Protein AF-A0A960JBL3-F1 (afdb_monomer)

Mean predicted aligned error: 4.77 Å

Sequence (82 aa):
MTASIPDEKSAAVARALHECFDVSEWDDLEPLTRGESSALVYRAVVAGRPYLLRIIMREEDPTRHFRCMEAAAEAGIAPRVL

pLDDT: mean 87.81, std 10.93, range [42.16, 96.94]

Nearest PDB structures (foldseek):
  5nd9-assembly1_R  TM=3.340E-01  e=4.840E-01  Staphylococcus aureus subsp. aureus NCTC 8325
  2l3c-assembly1_A  TM=3.647E-01  e=2.141E+00  Rattus norvegicus
  6vvq-assembly4_D  TM=3.710E-01  e=3.303E+00  Homo sapiens
  2dix-assembly1_A  TM=2.122E-01  e=1.304E+00  Homo sapiens
  6wu9-assembly1_P  TM=2.519E-01  e=2.278E+00  Enterococcus faecalis OG1RF

Radius of gyration: 13.04 Å; Cα contacts (8 Å, |Δi|>4): 90; chains: 1; bounding box: 24×25×34 Å

Secondary structure (DSSP, 8-state):
-PPPPPHHHHHHHHHHHHHHHS-S--SEEEE----SSSSEEEEEEETTEEEEEEE-S--S-HHHHHHHHHHHHHTTSSPPP-

Foldseek 3Di:
DADDDDPVCLVVVQVCCCVVPVDRDFPGWAWDPDDPDPWTWIFTHHPNRTDIDTGDPDDPCVPVVVVVQCVCCVVVNHPDDD

Solvent-accessible surface area (backbone atoms only — not comparable to full-atom values): 5148 Å² total; per-residue (Å²): 130,84,54,78,75,56,77,96,45,43,66,62,54,44,48,49,40,32,76,70,67,75,37,86,73,64,81,42,57,43,68,53,91,79,71,98,56,84,47,51,40,28,45,32,24,49,94,89,40,83,46,77,49,75,46,78,76,76,68,98,53,60,66,60,53,50,52,52,48,45,55,33,20,76,69,69,78,40,73,81,78,125

Structure (mmCIF, N/CA/C/O backbone):
data_AF-A0A960JBL3-F1
#
_entry.id   AF-A0A960JBL3-F1
#
loop_
_atom_site.group_PDB
_atom_site.id
_atom_site.type_symbol
_atom_site.label_atom_id
_atom_site.label_alt_id
_atom_site.label_comp_id
_atom_site.label_asym_id
_atom_site.label_entity_id
_atom_site.label_seq_id
_atom_site.pdbx_PDB_ins_code
_atom_site.Cartn_x
_atom_site.Cartn_y
_atom_site.Cartn_z
_atom_site.occupancy
_atom_site.B_iso_or_equiv
_atom_site.auth_seq_id
_atom_site.auth_comp_id
_atom_site.auth_asym_id
_atom_site.auth_atom_id
_atom_site.pdbx_PDB_model_num
ATOM 1 N N . MET A 1 1 ? 7.273 -4.352 15.602 1.00 42.16 1 MET A N 1
ATOM 2 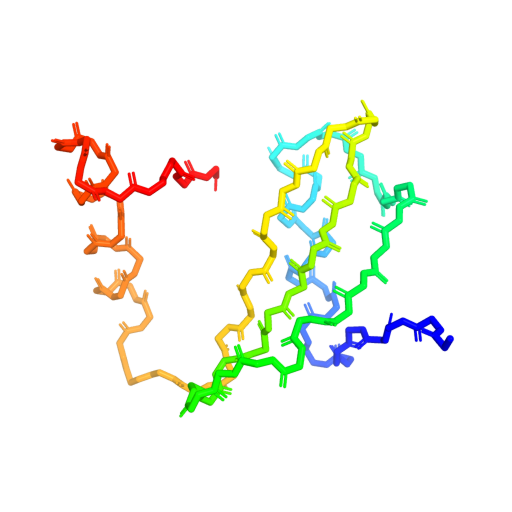C CA . MET A 1 1 ? 8.166 -3.469 14.823 1.00 42.16 1 MET A CA 1
ATOM 3 C C . MET A 1 1 ? 7.285 -2.814 13.781 1.00 42.16 1 MET A C 1
ATOM 5 O O . MET A 1 1 ? 6.734 -3.541 12.970 1.00 42.16 1 MET A O 1
ATOM 9 N N . THR A 1 2 ? 7.056 -1.507 13.865 1.00 51.66 2 THR A N 1
ATOM 10 C CA . THR A 1 2 ? 6.245 -0.771 1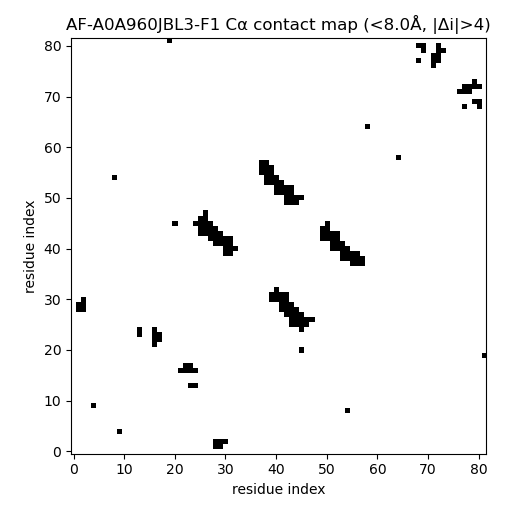2.884 1.00 51.66 2 THR A CA 1
ATOM 11 C C . THR A 1 2 ? 6.977 -0.812 11.544 1.00 51.66 2 THR A C 1
ATOM 13 O O . THR A 1 2 ? 8.154 -0.452 11.485 1.00 51.66 2 THR A O 1
ATOM 16 N N . ALA A 1 3 ? 6.345 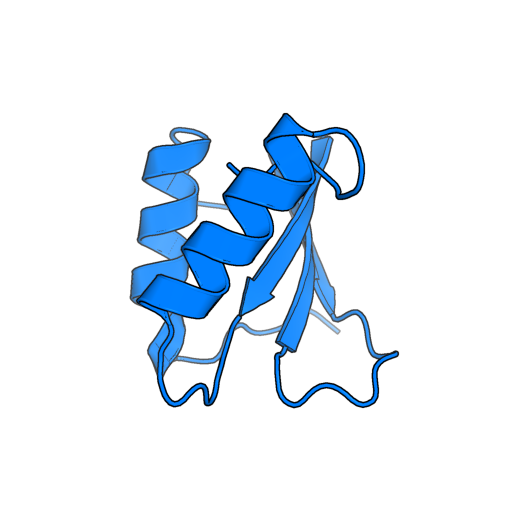-1.338 10.495 1.00 64.44 3 ALA A N 1
ATOM 17 C CA . ALA A 1 3 ? 6.961 -1.389 9.172 1.00 64.44 3 ALA A CA 1
ATOM 18 C C . ALA A 1 3 ? 7.149 0.039 8.649 1.00 64.44 3 ALA A C 1
ATOM 20 O O . ALA A 1 3 ? 6.200 0.817 8.661 1.00 64.44 3 ALA A O 1
ATOM 21 N N . SER A 1 4 ? 8.345 0.375 8.162 1.00 81.62 4 SER A N 1
ATOM 22 C CA . SER A 1 4 ? 8.571 1.656 7.487 1.00 81.62 4 SER A CA 1
ATOM 23 C C . SER A 1 4 ? 8.489 1.473 5.977 1.00 81.62 4 SER A C 1
ATOM 25 O O . SER A 1 4 ? 9.062 0.528 5.422 1.00 81.62 4 SER A O 1
ATOM 27 N N . ILE A 1 5 ? 7.792 2.391 5.315 1.00 89.06 5 ILE A N 1
ATOM 28 C CA . ILE A 1 5 ? 7.881 2.585 3.867 1.00 89.06 5 ILE A CA 1
ATOM 29 C C . ILE A 1 5 ? 9.225 3.271 3.560 1.00 89.06 5 ILE A C 1
ATOM 31 O O . ILE A 1 5 ? 9.631 4.137 4.336 1.00 89.06 5 ILE A O 1
ATOM 35 N N . PRO A 1 6 ? 9.944 2.902 2.481 1.00 89.56 6 PRO A N 1
ATOM 36 C CA . PRO A 1 6 ? 11.147 3.623 2.068 1.00 89.56 6 PRO A CA 1
ATOM 37 C C . PRO A 1 6 ? 10.848 5.079 1.695 1.00 89.56 6 PRO A C 1
ATOM 39 O O . PRO A 1 6 ? 9.915 5.333 0.932 1.00 89.56 6 PRO A O 1
ATOM 42 N N . ASP A 1 7 ? 11.693 6.013 2.141 1.00 89.94 7 ASP A N 1
ATOM 43 C CA . ASP A 1 7 ? 11.502 7.460 1.940 1.00 89.94 7 ASP A CA 1
ATOM 44 C C . ASP A 1 7 ? 11.293 7.850 0.470 1.00 89.94 7 ASP A C 1
ATOM 46 O O . ASP A 1 7 ? 10.416 8.651 0.148 1.00 89.94 7 ASP A O 1
ATOM 50 N N . GLU A 1 8 ? 12.036 7.220 -0.444 1.00 91.12 8 GLU A N 1
ATOM 51 C CA . GLU A 1 8 ? 11.920 7.439 -1.893 1.00 91.12 8 GLU A CA 1
ATOM 52 C C . GLU A 1 8 ? 10.549 7.050 -2.479 1.00 91.12 8 GLU A C 1
ATOM 54 O O . GLU A 1 8 ? 10.202 7.472 -3.584 1.00 91.12 8 GLU A O 1
ATOM 59 N N . LYS A 1 9 ? 9.752 6.255 -1.756 1.00 90.69 9 LYS A N 1
ATOM 60 C CA . LYS A 1 9 ? 8.409 5.819 -2.165 1.00 90.69 9 LYS A CA 1
ATOM 61 C C . LYS A 1 9 ? 7.296 6.457 -1.340 1.00 90.69 9 LYS A C 1
ATOM 63 O O . LYS A 1 9 ? 6.151 6.419 -1.786 1.00 90.69 9 LYS A O 1
ATOM 68 N N . SER A 1 10 ? 7.603 7.088 -0.206 1.00 90.75 10 SER A N 1
ATOM 69 C CA . SER A 1 10 ? 6.610 7.648 0.721 1.00 90.75 10 SER A CA 1
ATOM 70 C C . SER A 1 10 ? 5.614 8.596 0.046 1.00 90.75 10 SER A C 1
ATOM 72 O O . SER A 1 10 ? 4.413 8.471 0.266 1.00 90.75 10 SER A O 1
ATOM 74 N N . ALA A 1 11 ? 6.071 9.483 -0.846 1.00 92.56 11 ALA A N 1
ATOM 75 C CA . ALA A 1 11 ? 5.182 10.411 -1.555 1.00 92.56 11 ALA A CA 1
ATOM 76 C C . ALA A 1 11 ? 4.215 9.704 -2.526 1.00 92.56 11 ALA A C 1
ATOM 78 O O . ALA A 1 11 ? 3.035 10.042 -2.585 1.00 92.56 11 ALA A O 1
ATOM 79 N N . ALA A 1 12 ? 4.697 8.704 -3.271 1.00 92.19 12 ALA A N 1
ATOM 80 C CA . ALA A 1 12 ? 3.861 7.931 -4.192 1.00 92.19 12 ALA A CA 1
ATOM 81 C C . ALA A 1 12 ? 2.836 7.077 -3.434 1.00 92.19 12 ALA A C 1
ATOM 83 O O . ALA A 1 12 ? 1.683 6.973 -3.841 1.00 92.19 12 ALA A O 1
ATOM 84 N N . VAL A 1 13 ? 3.258 6.508 -2.307 1.00 92.81 13 VAL A N 1
ATOM 85 C CA . VAL A 1 13 ? 2.420 5.702 -1.422 1.00 92.81 13 VAL A CA 1
ATOM 86 C C . VAL A 1 13 ? 1.321 6.556 -0.772 1.00 92.81 13 VAL A C 1
ATOM 88 O O . VAL A 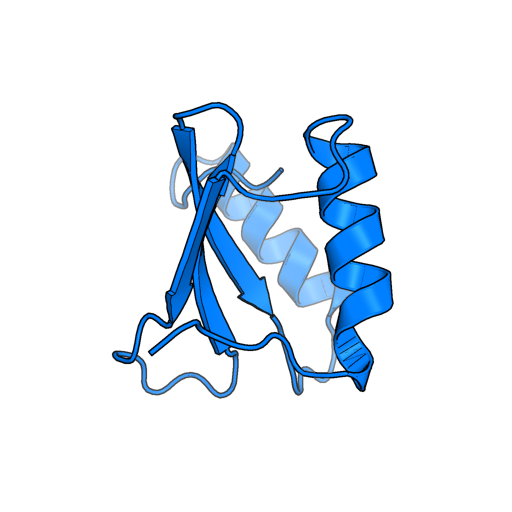1 13 ? 0.161 6.155 -0.791 1.00 92.81 13 VAL A O 1
ATOM 91 N N . ALA A 1 14 ? 1.649 7.757 -0.283 1.00 92.88 14 ALA A N 1
ATOM 92 C CA . ALA A 1 14 ? 0.663 8.701 0.251 1.00 92.88 14 ALA A CA 1
ATOM 93 C C . ALA A 1 14 ? -0.353 9.144 -0.815 1.00 92.88 14 ALA A C 1
ATOM 95 O O . ALA A 1 14 ? -1.554 9.188 -0.555 1.00 92.88 14 ALA A O 1
ATOM 96 N N . ARG A 1 15 ? 0.116 9.417 -2.040 1.00 94.38 15 ARG A N 1
ATOM 97 C CA . ARG A 1 15 ? -0.758 9.748 -3.171 1.00 94.38 15 ARG A CA 1
ATOM 98 C C . ARG A 1 15 ? -1.717 8.605 -3.505 1.00 94.38 15 ARG A C 1
ATOM 100 O O . ARG A 1 15 ? -2.907 8.856 -3.643 1.00 94.38 15 ARG A O 1
ATOM 107 N N . ALA A 1 16 ? -1.216 7.373 -3.600 1.00 92.94 16 ALA A N 1
ATOM 108 C CA . ALA A 1 16 ? -2.044 6.203 -3.887 1.00 92.94 16 ALA A CA 1
ATOM 109 C C . ALA A 1 16 ? -3.117 5.990 -2.810 1.00 92.94 16 ALA A C 1
ATOM 111 O O . ALA A 1 16 ? -4.260 5.683 -3.131 1.00 92.94 16 ALA A O 1
ATOM 112 N N . LEU A 1 17 ? -2.771 6.202 -1.538 1.00 94.25 17 LEU A N 1
ATOM 113 C CA . LEU A 1 17 ? -3.715 6.081 -0.432 1.00 94.25 17 LEU A CA 1
ATOM 114 C C . LEU A 1 17 ? -4.854 7.111 -0.533 1.00 94.25 17 LEU A C 1
ATOM 116 O O . LEU A 1 17 ? -6.022 6.748 -0.386 1.00 94.25 17 LEU A O 1
ATOM 120 N N . HIS A 1 18 ? -4.527 8.361 -0.867 1.00 95.06 18 HIS A N 1
ATOM 121 C CA . HIS A 1 18 ? -5.531 9.399 -1.087 1.00 95.06 18 HIS A CA 1
ATOM 122 C C . HIS A 1 18 ? -6.390 9.115 -2.328 1.00 95.06 18 HIS A C 1
ATOM 124 O O . HIS A 1 18 ? -7.611 9.162 -2.246 1.00 95.06 18 HIS A O 1
ATOM 130 N N . GLU A 1 19 ? -5.787 8.755 -3.462 1.00 95.50 19 GLU A N 1
ATOM 131 C CA . GLU A 1 19 ? -6.531 8.491 -4.703 1.00 95.50 19 GLU A CA 1
ATOM 132 C C . GLU A 1 19 ? -7.437 7.248 -4.603 1.00 95.50 19 GLU A C 1
ATOM 134 O O . GLU A 1 19 ? -8.541 7.256 -5.145 1.00 95.50 19 GLU A O 1
ATOM 139 N N . CYS A 1 20 ? -7.011 6.195 -3.894 1.00 94.94 20 CYS A N 1
ATOM 140 C CA . CYS A 1 20 ? -7.772 4.944 -3.782 1.00 94.94 20 CYS A CA 1
ATOM 141 C C . CYS A 1 20 ? -8.841 4.970 -2.681 1.00 94.94 20 CYS A C 1
ATOM 143 O O . CYS A 1 20 ? -9.859 4.283 -2.797 1.00 94.94 20 CYS A O 1
ATOM 145 N N . PHE A 1 21 ? -8.595 5.699 -1.588 1.00 95.00 21 PHE A N 1
ATOM 146 C CA . PHE A 1 21 ? -9.400 5.592 -0.367 1.00 95.00 21 PHE A CA 1
ATOM 147 C C . PHE A 1 21 ? -9.816 6.935 0.245 1.00 95.00 21 PHE A C 1
ATOM 149 O O . PHE A 1 21 ? -10.566 6.920 1.216 1.00 95.00 21 PHE A O 1
ATOM 156 N N . ASP A 1 22 ? -9.354 8.068 -0.295 1.00 95.75 22 ASP A N 1
ATOM 157 C CA . ASP A 1 22 ? -9.567 9.420 0.247 1.00 95.75 22 ASP A CA 1
ATOM 158 C C . ASP A 1 22 ? -9.076 9.589 1.700 1.00 95.75 22 ASP A C 1
ATOM 160 O O . ASP A 1 22 ? -9.646 10.324 2.504 1.00 95.75 22 ASP A O 1
ATOM 164 N N . VAL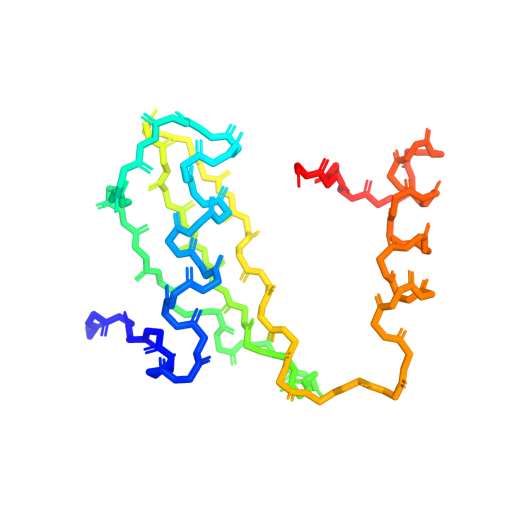 A 1 23 ? -7.987 8.896 2.056 1.00 92.31 23 VAL A N 1
ATOM 165 C CA . VAL A 1 23 ? -7.349 8.997 3.380 1.00 92.31 23 VAL A CA 1
ATOM 166 C C . VAL A 1 23 ? -5.852 9.272 3.265 1.00 92.31 23 VAL A C 1
ATOM 168 O O . VAL A 1 23 ? -5.238 9.053 2.222 1.00 92.31 23 VAL A O 1
ATOM 171 N N . SER A 1 24 ? -5.252 9.751 4.355 1.00 85.94 24 SER A N 1
ATOM 172 C CA . SER A 1 24 ? -3.814 10.036 4.449 1.00 85.94 24 SER A CA 1
ATOM 173 C C . SER A 1 24 ? -3.032 9.028 5.294 1.00 85.94 24 SER A C 1
ATOM 175 O O . SER A 1 24 ? -1.804 9.066 5.280 1.00 85.94 24 SER A O 1
ATOM 177 N N . GLU A 1 25 ? -3.714 8.134 6.021 1.00 88.00 25 GLU A N 1
ATOM 178 C CA . GLU A 1 25 ? -3.099 7.174 6.948 1.00 88.00 25 GLU A CA 1
ATOM 179 C C . GLU A 1 25 ? -3.780 5.792 6.903 1.00 88.00 25 GLU A C 1
ATOM 181 O O . GLU A 1 25 ? -4.934 5.656 6.494 1.00 88.00 25 GLU A O 1
ATOM 186 N N . TRP A 1 26 ? -3.038 4.762 7.316 1.00 92.75 26 TRP A N 1
ATOM 187 C CA . TRP A 1 26 ? -3.500 3.382 7.516 1.00 92.75 26 TRP A CA 1
ATOM 188 C C . TRP A 1 26 ? -3.828 3.153 8.988 1.00 92.75 26 TRP A C 1
ATOM 190 O O . TRP A 1 26 ? -3.169 3.713 9.862 1.00 92.75 26 TRP A O 1
ATOM 200 N N . ASP A 1 27 ? -4.749 2.235 9.259 1.00 93.50 27 ASP A N 1
ATOM 201 C CA . ASP A 1 27 ? -5.000 1.751 10.618 1.00 93.50 27 ASP A CA 1
ATOM 202 C C . ASP A 1 27 ? -3.865 0.832 11.102 1.00 93.50 27 ASP A C 1
ATOM 204 O O . ASP A 1 27 ? -3.529 0.810 12.284 1.00 93.50 27 ASP A O 1
ATOM 208 N N . ASP A 1 28 ? -3.291 0.048 10.185 1.00 93.56 28 ASP A N 1
ATOM 209 C CA . ASP A 1 28 ? -2.218 -0.910 10.456 1.00 93.56 28 ASP A CA 1
ATOM 210 C C . ASP A 1 28 ? -1.383 -1.159 9.191 1.00 93.56 28 ASP A C 1
ATOM 212 O O . ASP A 1 28 ? -1.905 -1.133 8.071 1.00 93.56 28 ASP A O 1
ATOM 216 N N . LEU A 1 29 ? -0.085 -1.406 9.364 1.00 92.44 29 LEU A N 1
ATOM 217 C CA . LEU A 1 29 ? 0.845 -1.677 8.272 1.00 92.44 29 LEU A CA 1
ATOM 218 C C . LEU A 1 29 ? 1.932 -2.655 8.723 1.00 92.44 29 LEU A C 1
ATOM 220 O O . LEU A 1 29 ? 2.815 -2.323 9.519 1.00 92.44 29 LEU A O 1
ATOM 224 N N . GLU A 1 30 ? 1.913 -3.849 8.141 1.00 92.00 30 GLU A N 1
ATOM 225 C CA . GLU A 1 30 ? 2.812 -4.945 8.492 1.00 92.00 30 GLU A CA 1
ATOM 226 C C . GLU A 1 30 ? 3.582 -5.429 7.258 1.00 92.00 30 GLU A C 1
ATOM 228 O O . GLU A 1 30 ? 2.976 -5.678 6.212 1.00 92.00 30 GLU A O 1
ATOM 233 N N . PRO A 1 31 ? 4.913 -5.606 7.337 1.00 89.75 31 PRO A N 1
ATOM 234 C CA . PRO A 1 31 ? 5.676 -6.114 6.211 1.00 89.75 31 PRO A CA 1
ATOM 235 C C . PRO A 1 31 ? 5.426 -7.617 6.062 1.00 89.75 31 PRO A C 1
ATOM 237 O O . PRO A 1 31 ? 5.543 -8.386 7.020 1.00 89.75 31 PRO A O 1
ATOM 240 N N . LEU A 1 32 ? 5.143 -8.061 4.842 1.00 88.19 32 LEU A N 1
ATOM 241 C CA . LEU A 1 32 ? 5.053 -9.479 4.523 1.00 88.19 32 LEU A CA 1
ATOM 242 C C . LEU A 1 32 ? 6.442 -9.977 4.126 1.00 88.19 32 LEU A C 1
ATOM 244 O O . LEU A 1 32 ? 6.888 -9.830 2.994 1.00 88.19 32 LEU A O 1
ATOM 248 N N . THR A 1 33 ? 7.140 -10.581 5.086 1.00 69.75 33 THR A N 1
ATOM 249 C CA . THR A 1 33 ? 8.541 -11.026 4.966 1.00 69.75 33 THR A CA 1
ATOM 250 C C . THR A 1 33 ? 8.734 -12.332 4.184 1.00 69.75 33 THR A C 1
ATOM 252 O O . THR A 1 33 ? 9.799 -12.941 4.256 1.00 69.75 33 THR A O 1
ATOM 255 N N . ARG A 1 34 ? 7.733 -12.788 3.421 1.00 62.56 34 ARG A N 1
ATOM 256 C CA . ARG A 1 34 ? 7.834 -14.000 2.593 1.00 62.56 34 ARG A CA 1
ATOM 257 C C . ARG A 1 34 ? 7.659 -13.669 1.115 1.00 62.56 34 ARG A C 1
ATOM 259 O O . ARG A 1 34 ? 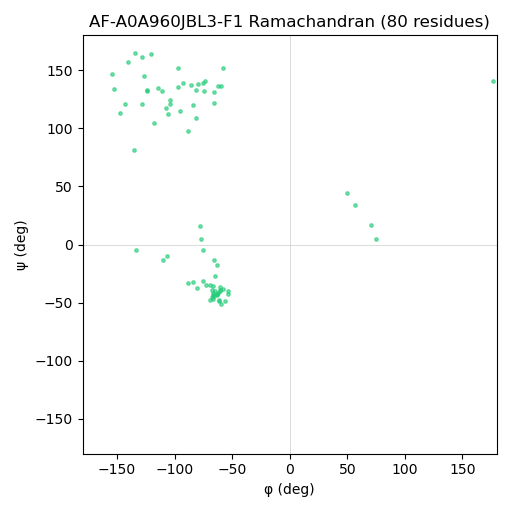6.540 -13.477 0.650 1.00 62.56 34 ARG A O 1
ATOM 266 N N . GLY A 1 35 ? 8.766 -13.667 0.378 1.00 60.12 35 GLY A N 1
ATOM 267 C CA . GLY A 1 35 ? 8.775 -13.630 -1.081 1.00 60.12 35 GLY A CA 1
ATOM 268 C C . GLY A 1 35 ? 10.193 -13.543 -1.646 1.00 60.12 35 GLY A C 1
ATOM 269 O O . GLY A 1 35 ? 11.015 -12.802 -1.128 1.00 60.12 35 GLY A O 1
ATOM 270 N N . GLU A 1 36 ? 10.455 -14.258 -2.741 1.00 62.34 36 GLU A N 1
ATOM 271 C CA . GLU A 1 36 ? 11.691 -14.163 -3.551 1.00 62.34 36 GLU A CA 1
ATOM 272 C C . GLU A 1 36 ? 11.700 -12.918 -4.470 1.00 62.34 36 GLU A C 1
ATOM 274 O O . GLU A 1 36 ? 12.562 -12.738 -5.324 1.00 62.34 36 GLU A O 1
ATOM 279 N N . SER A 1 37 ? 10.683 -12.063 -4.348 1.00 63.25 37 SER A N 1
ATOM 280 C CA . SER A 1 37 ? 10.478 -10.890 -5.193 1.00 63.25 37 SER A CA 1
ATOM 281 C C . SER A 1 37 ? 11.260 -9.696 -4.643 1.00 63.25 37 SER A C 1
ATOM 283 O O . SER A 1 37 ? 11.200 -9.407 -3.454 1.00 63.25 37 SER A O 1
ATOM 285 N N . SER A 1 38 ? 11.915 -8.937 -5.525 1.00 70.06 38 SER A N 1
ATOM 286 C CA . SER A 1 38 ? 12.590 -7.669 -5.194 1.00 70.06 38 SER A CA 1
ATOM 287 C C . SER A 1 38 ? 11.631 -6.548 -4.758 1.00 70.06 38 SER A C 1
ATOM 289 O O . SER A 1 38 ? 12.070 -5.516 -4.250 1.00 70.06 38 SER A O 1
ATOM 291 N N . ALA A 1 39 ? 10.326 -6.725 -4.983 1.00 79.44 39 ALA A N 1
ATOM 292 C CA . ALA A 1 39 ? 9.284 -5.821 -4.506 1.00 79.44 39 ALA A CA 1
ATOM 293 C C . ALA A 1 39 ? 9.022 -5.990 -3.002 1.00 79.44 39 ALA A C 1
ATOM 295 O O . ALA A 1 39 ? 8.916 -7.113 -2.508 1.00 79.44 39 ALA A O 1
ATOM 296 N N . LEU A 1 40 ? 8.825 -4.871 -2.307 1.00 88.50 40 LEU A N 1
ATOM 297 C CA . LEU A 1 40 ? 8.380 -4.865 -0.916 1.00 88.50 40 LEU A CA 1
ATOM 298 C C . LEU A 1 40 ? 6.865 -5.058 -0.883 1.00 88.50 40 LEU A C 1
ATOM 300 O O . LEU A 1 40 ? 6.139 -4.403 -1.633 1.00 88.50 40 LEU A O 1
ATOM 304 N N . VAL A 1 41 ? 6.382 -5.953 -0.026 1.00 90.50 41 VAL A N 1
ATOM 305 C CA . VAL A 1 41 ? 4.950 -6.223 0.120 1.00 90.50 41 VAL A CA 1
ATOM 306 C C . VAL A 1 41 ? 4.554 -6.021 1.571 1.00 90.50 41 VAL A C 1
ATOM 308 O O . VAL A 1 41 ? 5.219 -6.520 2.477 1.00 90.50 41 VAL A O 1
ATOM 311 N N . TYR A 1 42 ? 3.456 -5.307 1.780 1.00 92.25 42 TYR A N 1
ATOM 312 C CA . TYR A 1 42 ? 2.891 -5.035 3.091 1.00 92.25 42 TYR A CA 1
ATOM 313 C C . TYR A 1 42 ? 1.424 -5.448 3.115 1.00 92.25 42 TYR A C 1
ATOM 315 O O . TYR A 1 42 ? 0.704 -5.289 2.127 1.00 92.25 42 TYR A O 1
ATOM 323 N N . ARG A 1 43 ? 0.971 -5.944 4.262 1.00 94.12 43 ARG A N 1
ATOM 324 C CA . ARG A 1 43 ? -0.444 -5.972 4.609 1.00 94.12 43 ARG A CA 1
ATOM 325 C C . ARG A 1 43 ? -0.781 -4.608 5.201 1.00 94.12 43 ARG A C 1
ATOM 327 O O . ARG A 1 43 ? -0.188 -4.222 6.201 1.00 94.12 43 ARG A O 1
ATOM 334 N N . ALA A 1 44 ? -1.708 -3.895 4.576 1.00 94.19 44 ALA A N 1
ATOM 335 C CA . ALA A 1 44 ? -2.187 -2.596 5.031 1.00 94.19 44 ALA A CA 1
ATOM 336 C C . ALA A 1 44 ? -3.658 -2.711 5.433 1.00 94.19 44 ALA A C 1
ATOM 338 O O . ALA A 1 44 ? -4.441 -3.316 4.704 1.00 94.19 44 ALA A O 1
ATOM 339 N N . VAL A 1 45 ? -4.053 -2.144 6.566 1.00 95.81 45 VAL A N 1
ATOM 340 C CA . VAL A 1 45 ? -5.463 -2.000 6.939 1.00 95.81 45 VAL A CA 1
ATOM 341 C C . VAL A 1 45 ? -5.866 -0.551 6.713 1.00 95.81 45 VAL A C 1
ATOM 343 O O . VAL A 1 45 ? -5.222 0.356 7.231 1.00 95.81 45 VAL A O 1
ATOM 346 N N . VAL A 1 46 ? -6.912 -0.340 5.916 1.00 94.75 46 VAL A N 1
ATOM 347 C CA . VAL A 1 46 ? -7.451 0.986 5.601 1.00 94.75 46 VAL A CA 1
ATOM 348 C C . VAL A 1 46 ? -8.951 0.976 5.863 1.00 94.75 46 VAL A C 1
ATOM 350 O O . VAL A 1 46 ? -9.677 0.162 5.281 1.00 94.75 46 VAL A O 1
ATOM 353 N N . ALA A 1 47 ? -9.412 1.856 6.751 1.00 92.56 47 ALA A N 1
ATOM 354 C CA . ALA A 1 47 ? -10.801 1.926 7.205 1.00 92.56 47 ALA A CA 1
ATOM 355 C C . ALA A 1 47 ? -11.349 0.550 7.654 1.00 92.56 47 ALA A C 1
ATOM 357 O O . ALA A 1 47 ? -12.447 0.128 7.273 1.00 92.56 47 ALA A O 1
ATOM 358 N N . GLY A 1 48 ? -10.544 -0.191 8.420 1.00 94.12 48 GLY A N 1
ATOM 359 C CA . GLY A 1 48 ? -10.859 -1.516 8.956 1.00 94.12 48 GLY A CA 1
ATOM 360 C C . GLY A 1 48 ? -10.810 -2.663 7.940 1.00 94.12 48 GLY A C 1
ATOM 361 O O . GLY A 1 48 ? -11.150 -3.796 8.290 1.00 94.12 48 GLY A O 1
ATOM 362 N N . ARG A 1 49 ? -10.402 -2.412 6.688 1.00 95.19 49 ARG A N 1
ATOM 363 C CA . ARG A 1 49 ? -10.334 -3.428 5.624 1.00 95.19 49 ARG A CA 1
ATOM 364 C C . ARG A 1 49 ? -8.885 -3.748 5.249 1.00 95.19 49 ARG A C 1
ATOM 366 O O . ARG A 1 49 ? -8.112 -2.819 5.033 1.00 95.19 49 ARG A O 1
ATOM 373 N N . PRO A 1 50 ? -8.496 -5.033 5.157 1.00 95.69 50 PRO A N 1
ATOM 374 C CA . PRO A 1 50 ? -7.142 -5.411 4.775 1.00 95.69 50 PRO A CA 1
ATOM 375 C C . PRO A 1 50 ? -6.934 -5.344 3.255 1.00 95.69 50 PRO A C 1
ATOM 377 O O . PRO A 1 50 ? -7.756 -5.830 2.479 1.00 95.69 50 PRO A O 1
ATOM 380 N N . TYR A 1 51 ? -5.780 -4.824 2.855 1.00 95.69 51 TYR A N 1
ATOM 381 C CA . TYR A 1 51 ? -5.278 -4.721 1.490 1.00 95.69 51 TYR A CA 1
ATOM 382 C C . TYR A 1 51 ? -3.814 -5.165 1.429 1.00 95.69 51 TYR A C 1
ATOM 384 O O . TYR A 1 51 ? -3.122 -5.262 2.447 1.00 95.69 51 TYR A O 1
ATOM 392 N N . LEU A 1 52 ? -3.332 -5.421 0.214 1.00 93.31 52 LEU A N 1
ATOM 393 C CA . LEU A 1 52 ? -1.914 -5.622 -0.056 1.00 93.31 52 LEU A CA 1
ATOM 394 C C . LEU A 1 52 ? -1.344 -4.373 -0.719 1.00 93.31 52 LEU A C 1
ATOM 396 O O . LEU A 1 52 ? -1.777 -3.995 -1.804 1.00 93.31 52 LEU A O 1
ATOM 400 N N . LEU A 1 53 ? -0.338 -3.774 -0.089 1.00 93.19 53 LEU A N 1
ATOM 401 C CA . LEU A 1 53 ? 0.478 -2.733 -0.697 1.00 93.19 53 LEU A CA 1
ATOM 402 C C . LEU A 1 53 ? 1.730 -3.383 -1.286 1.00 93.19 53 LEU A C 1
ATOM 404 O O . LEU A 1 53 ? 2.566 -3.916 -0.555 1.00 93.19 53 LEU A O 1
ATOM 408 N N . ARG A 1 54 ? 1.867 -3.330 -2.612 1.00 91.06 54 ARG A N 1
ATOM 409 C CA . ARG A 1 54 ? 3.050 -3.805 -3.335 1.00 91.06 54 ARG A CA 1
ATOM 410 C C . ARG A 1 54 ? 3.847 -2.610 -3.846 1.00 91.06 54 ARG A C 1
ATOM 412 O O . ARG A 1 54 ? 3.372 -1.860 -4.690 1.00 91.06 54 ARG A O 1
ATOM 419 N N . ILE A 1 55 ? 5.079 -2.467 -3.369 1.00 89.69 55 ILE A N 1
ATOM 420 C CA . ILE A 1 55 ? 6.010 -1.421 -3.790 1.00 89.69 55 ILE A CA 1
ATOM 421 C C . ILE A 1 55 ? 7.076 -2.038 -4.684 1.00 89.69 55 ILE A C 1
ATOM 423 O O . ILE A 1 55 ? 7.931 -2.812 -4.247 1.00 89.69 55 ILE A O 1
ATOM 427 N N . ILE A 1 56 ? 7.035 -1.661 -5.955 1.00 86.38 56 ILE A N 1
ATOM 428 C CA . ILE A 1 56 ? 8.020 -2.076 -6.946 1.00 86.38 56 ILE A CA 1
ATOM 429 C C . ILE A 1 56 ? 9.253 -1.172 -6.811 1.00 86.38 56 ILE A C 1
ATOM 431 O O . ILE A 1 56 ? 9.217 0.020 -7.130 1.00 86.38 56 ILE A O 1
ATOM 435 N N . MET A 1 57 ? 10.348 -1.744 -6.304 1.00 82.56 57 MET A N 1
ATOM 436 C CA . MET A 1 57 ? 11.616 -1.026 -6.123 1.00 82.56 57 MET A CA 1
ATOM 437 C C . MET A 1 57 ? 12.412 -0.940 -7.428 1.00 82.56 57 MET A C 1
ATOM 439 O O . MET A 1 57 ? 13.028 0.084 -7.707 1.00 82.56 57 MET A O 1
ATOM 443 N N . ARG A 1 58 ? 12.387 -2.005 -8.240 1.00 77.56 58 ARG A N 1
ATOM 444 C CA . ARG A 1 58 ? 13.065 -2.090 -9.540 1.00 77.56 58 ARG A CA 1
ATOM 445 C C . ARG A 1 58 ? 12.200 -2.885 -10.513 1.00 77.56 58 ARG A C 1
ATOM 447 O O . ARG A 1 58 ? 11.881 -4.034 -10.227 1.00 77.56 58 ARG A O 1
ATOM 454 N N . GLU A 1 59 ? 11.831 -2.264 -11.625 1.00 74.75 59 GLU A N 1
ATOM 455 C CA . GLU A 1 59 ? 11.130 -2.876 -12.758 1.00 74.75 59 GLU A CA 1
ATOM 456 C C . GLU A 1 59 ? 11.501 -2.081 -14.011 1.00 74.75 59 GLU A C 1
ATOM 458 O O . GLU A 1 59 ? 11.516 -0.849 -13.967 1.00 74.75 59 GLU A O 1
ATOM 463 N N . GLU A 1 60 ? 11.844 -2.777 -15.092 1.00 74.25 60 GLU A N 1
ATOM 464 C CA . GLU A 1 60 ? 12.311 -2.142 -16.332 1.00 74.25 60 GLU A CA 1
ATOM 465 C C . GLU A 1 60 ? 11.147 -1.504 -17.102 1.00 74.25 60 GLU A C 1
ATOM 467 O O . GLU A 1 60 ? 11.321 -0.466 -17.738 1.00 74.25 60 GLU A O 1
ATOM 472 N N . ASP A 1 61 ? 9.947 -2.084 -16.994 1.00 86.44 61 ASP A N 1
ATOM 473 C CA . ASP A 1 61 ? 8.723 -1.561 -17.607 1.00 86.44 61 ASP A CA 1
ATOM 474 C C . ASP A 1 61 ? 7.537 -1.593 -16.620 1.00 86.44 61 ASP A C 1
ATOM 476 O O . ASP A 1 61 ? 6.703 -2.510 -16.642 1.00 86.44 61 ASP A O 1
ATOM 480 N N . PRO A 1 62 ? 7.433 -0.588 -15.727 1.00 82.38 62 PRO A N 1
ATOM 481 C CA . PRO A 1 62 ? 6.373 -0.536 -14.723 1.00 82.38 62 PRO A CA 1
ATOM 482 C C . PRO A 1 62 ? 4.977 -0.383 -15.343 1.00 82.38 62 PRO A C 1
ATOM 484 O O . PRO A 1 62 ? 3.999 -0.853 -14.764 1.00 82.38 62 PRO A O 1
ATOM 487 N N . THR A 1 63 ? 4.873 0.220 -16.534 1.00 87.62 63 THR A N 1
ATOM 488 C CA . THR A 1 63 ? 3.587 0.399 -17.229 1.00 87.62 63 THR A CA 1
ATOM 489 C C . THR A 1 63 ? 3.054 -0.942 -17.708 1.00 87.62 63 THR A C 1
ATOM 491 O O . THR A 1 63 ? 1.887 -1.270 -17.483 1.00 87.62 63 THR A O 1
ATOM 494 N N . ARG A 1 64 ? 3.907 -1.747 -18.349 1.00 89.31 64 ARG A N 1
ATOM 495 C CA . ARG A 1 64 ? 3.541 -3.101 -18.764 1.00 89.31 64 ARG A CA 1
ATOM 496 C C . ARG A 1 64 ? 3.219 -3.979 -17.562 1.00 89.31 64 ARG A C 1
ATOM 498 O O . ARG A 1 64 ? 2.229 -4.703 -17.614 1.00 89.31 64 ARG A O 1
ATOM 505 N N . HIS A 1 65 ? 4.011 -3.898 -16.492 1.00 87.81 65 HIS A N 1
ATOM 506 C CA . HIS A 1 65 ? 3.753 -4.656 -15.268 1.00 87.81 65 HIS A CA 1
ATOM 507 C C . HIS A 1 65 ? 2.352 -4.365 -14.715 1.00 87.81 65 HIS A C 1
ATOM 509 O O . HIS A 1 65 ? 1.584 -5.293 -14.459 1.00 87.81 65 HIS A O 1
ATOM 515 N N . PHE A 1 66 ? 1.994 -3.084 -14.598 1.00 87.69 66 PHE A N 1
ATOM 516 C CA . PHE A 1 66 ? 0.681 -2.664 -14.114 1.00 87.69 66 PHE A CA 1
ATOM 517 C C . PHE A 1 66 ? -0.456 -3.163 -15.013 1.00 87.69 66 PHE A C 1
ATOM 519 O O . PHE A 1 66 ? -1.359 -3.838 -14.524 1.00 87.69 66 PHE A O 1
ATOM 526 N N . ARG A 1 67 ? -0.345 -2.975 -16.336 1.00 92.38 67 ARG A N 1
ATOM 527 C CA . ARG A 1 67 ? -1.343 -3.466 -17.306 1.00 92.38 67 ARG A CA 1
ATOM 528 C C . ARG A 1 67 ? -1.553 -4.977 -17.246 1.00 92.38 67 ARG A C 1
ATOM 530 O O . ARG A 1 67 ? -2.673 -5.450 -17.403 1.00 92.38 67 ARG A O 1
ATOM 537 N N . CYS A 1 68 ? -0.488 -5.751 -17.035 1.00 92.62 68 CYS A N 1
ATOM 538 C CA . CYS A 1 68 ? -0.607 -7.199 -16.875 1.00 92.62 68 CYS A CA 1
ATOM 539 C C . CYS A 1 68 ? -1.388 -7.570 -15.607 1.00 92.62 68 CYS A C 1
ATOM 541 O O . CYS A 1 68 ? -2.197 -8.497 -15.651 1.00 92.62 68 CYS A O 1
ATOM 543 N N . MET A 1 69 ? -1.164 -6.862 -14.496 1.00 91.62 69 MET A N 1
ATOM 544 C CA . MET A 1 69 ? -1.913 -7.092 -13.257 1.00 91.62 69 MET A CA 1
ATOM 545 C C . MET A 1 69 ? -3.389 -6.714 -13.412 1.00 91.62 69 MET A C 1
ATOM 547 O O . MET A 1 69 ? -4.247 -7.493 -13.005 1.00 91.62 69 MET A O 1
ATOM 551 N N . GLU A 1 70 ? -3.688 -5.577 -14.048 1.00 94.44 70 GLU A N 1
ATOM 552 C CA . GLU A 1 70 ? -5.064 -5.157 -14.345 1.00 94.44 70 GLU A CA 1
ATOM 553 C C . GLU A 1 70 ? -5.789 -6.186 -15.218 1.00 94.44 70 GLU A C 1
ATOM 555 O O . GLU A 1 70 ? -6.848 -6.678 -14.836 1.00 94.44 70 GLU A O 1
ATOM 560 N N . ALA A 1 71 ? -5.185 -6.600 -16.336 1.00 96.25 71 ALA A N 1
ATOM 561 C CA . ALA A 1 71 ? -5.791 -7.578 -17.238 1.00 96.25 71 ALA A CA 1
ATOM 562 C C . ALA A 1 71 ? -6.060 -8.929 -16.547 1.00 96.25 71 ALA A C 1
ATOM 564 O O . ALA A 1 71 ? -7.095 -9.559 -16.768 1.00 96.25 71 ALA A O 1
ATOM 565 N N . ALA A 1 72 ? -5.146 -9.383 -15.682 1.00 95.44 72 ALA A N 1
ATOM 566 C CA . ALA A 1 72 ? -5.341 -10.610 -14.913 1.00 95.44 72 ALA A CA 1
ATOM 567 C C . ALA A 1 72 ? -6.448 -10.469 -13.853 1.00 95.44 72 ALA A C 1
ATOM 569 O O . ALA A 1 72 ? -7.177 -11.432 -13.597 1.00 95.44 72 ALA A O 1
ATOM 570 N N . ALA A 1 73 ? -6.585 -9.287 -13.247 1.00 96.19 73 ALA A N 1
ATOM 571 C CA . ALA A 1 73 ? -7.649 -8.981 -12.299 1.00 96.19 73 ALA A CA 1
ATOM 572 C C . ALA A 1 73 ? -9.025 -8.942 -12.979 1.00 96.19 73 ALA A C 1
ATOM 574 O O . ALA A 1 73 ? -9.971 -9.555 -12.483 1.00 96.19 73 ALA A O 1
ATOM 575 N N . GLU A 1 74 ? -9.132 -8.288 -14.137 1.00 96.31 74 GLU A N 1
ATOM 576 C CA . GLU A 1 74 ? -10.357 -8.236 -14.947 1.00 96.31 74 GLU A CA 1
ATOM 577 C C . GLU A 1 74 ? -10.808 -9.629 -15.401 1.00 96.31 74 GLU A C 1
ATOM 579 O O . GLU A 1 74 ? -12.002 -9.929 -15.409 1.00 96.31 74 GLU A O 1
ATOM 584 N N . ALA A 1 75 ? -9.855 -10.511 -15.714 1.00 96.94 75 ALA A N 1
ATOM 585 C CA . ALA A 1 75 ? -10.123 -11.905 -16.058 1.00 96.94 75 ALA A CA 1
ATOM 586 C C . ALA A 1 75 ? -10.476 -12.797 -14.847 1.00 96.94 75 ALA A C 1
ATOM 588 O O . ALA A 1 75 ? -10.762 -13.981 -15.027 1.00 96.94 75 ALA A O 1
ATOM 589 N N . GLY A 1 76 ? -10.425 -12.275 -13.615 1.00 95.31 76 GLY A N 1
ATOM 590 C CA . GLY A 1 76 ? -10.669 -13.042 -12.388 1.00 95.31 76 GLY A CA 1
ATOM 591 C C . GLY A 1 76 ? -9.567 -14.052 -12.041 1.00 95.31 76 GLY A C 1
ATOM 592 O O . GLY A 1 76 ? -9.796 -14.959 -11.243 1.00 95.31 76 GLY A O 1
ATOM 593 N N . ILE A 1 77 ? -8.381 -13.917 -12.642 1.00 96.31 77 ILE A N 1
ATOM 594 C CA . ILE A 1 77 ? -7.220 -14.797 -12.427 1.00 96.31 77 ILE A CA 1
ATOM 595 C C . ILE A 1 77 ? -6.371 -14.296 -11.250 1.00 96.31 77 ILE A C 1
ATOM 597 O O . ILE A 1 77 ? -5.772 -15.092 -10.526 1.00 96.31 77 ILE A O 1
ATOM 601 N N . ALA A 1 78 ? -6.317 -12.977 -11.059 1.00 92.75 78 ALA A N 1
ATOM 602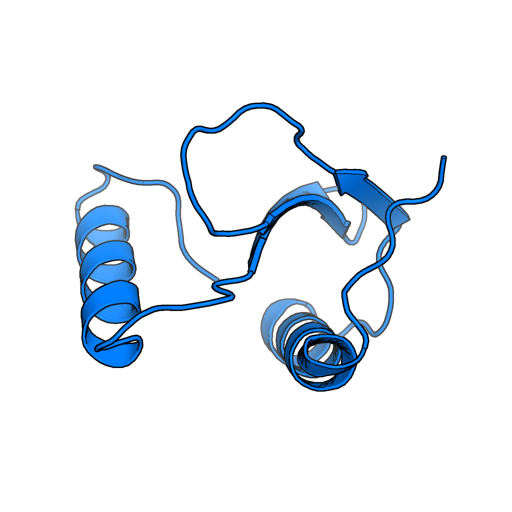 C CA . ALA A 1 78 ? -5.549 -12.315 -10.011 1.00 92.75 78 ALA A CA 1
ATOM 603 C C . ALA A 1 78 ? -6.452 -11.475 -9.084 1.00 92.75 78 ALA A C 1
ATOM 605 O O . ALA A 1 78 ? -7.596 -11.176 -9.436 1.00 92.75 78 ALA A O 1
ATOM 606 N N . PRO A 1 79 ? -5.956 -11.074 -7.897 1.00 92.38 79 PRO A N 1
ATOM 607 C CA . PRO A 1 79 ? -6.654 -10.116 -7.046 1.00 92.38 79 PRO A CA 1
ATOM 608 C C . PRO A 1 79 ? -6.914 -8.786 -7.760 1.00 92.38 79 PRO A C 1
ATOM 610 O O . PRO A 1 79 ? -6.131 -8.366 -8.609 1.00 92.38 79 PRO A O 1
ATOM 613 N N . ARG A 1 80 ? -7.985 -8.095 -7.358 1.00 94.31 80 ARG A N 1
ATOM 614 C CA . ARG A 1 80 ? -8.315 -6.758 -7.861 1.00 94.31 80 ARG A CA 1
ATOM 615 C C . ARG A 1 80 ? -7.189 -5.757 -7.573 1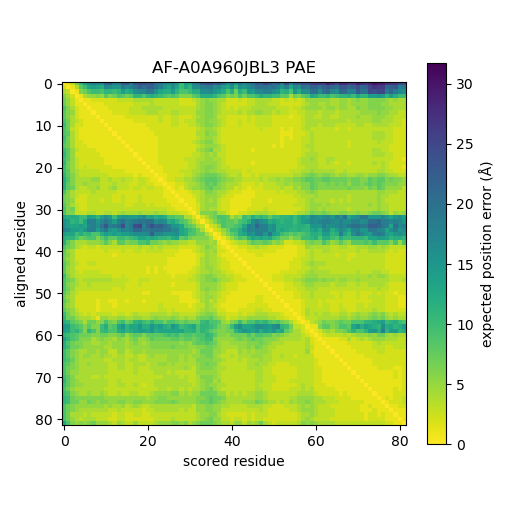.00 94.31 80 ARG A C 1
ATOM 617 O O . ARG A 1 80 ? -6.690 -5.701 -6.451 1.00 94.31 80 ARG A O 1
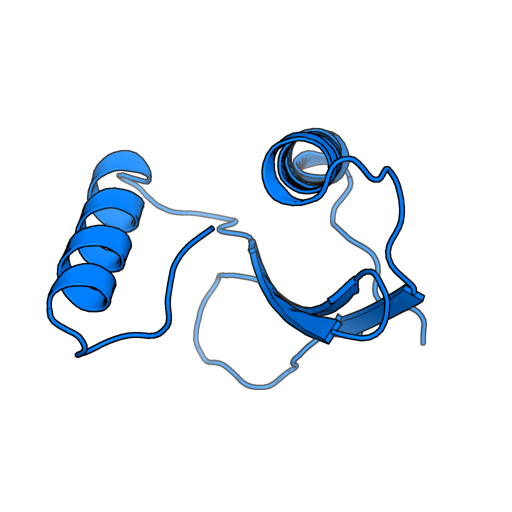ATOM 624 N N . VAL A 1 81 ? -6.870 -4.939 -8.575 1.00 93.50 81 VAL A N 1
ATOM 625 C CA . VAL A 1 81 ? -6.016 -3.749 -8.455 1.00 93.50 81 VAL A CA 1
ATOM 626 C C . VAL A 1 81 ? -6.911 -2.531 -8.192 1.00 93.50 81 VAL A C 1
ATOM 628 O O . VAL A 1 81 ? -8.017 -2.452 -8.737 1.00 93.50 81 VAL A O 1
ATOM 631 N N . LEU A 1 82 ? -6.475 -1.652 -7.290 1.00 90.94 82 LEU A N 1
ATOM 632 C CA . LEU A 1 82 ? -7.154 -0.402 -6.939 1.00 90.94 82 LEU A CA 1
ATOM 633 C C . LEU A 1 82 ? -6.437 0.783 -7.576 1.00 90.94 82 LEU A C 1
ATOM 635 O O . LEU A 1 82 ? -5.190 0.700 -7.679 1.00 90.94 82 LEU A O 1
#